Protein AF-A0A7S2AFW0-F1 (afdb_monomer)

Solvent-accessible surface area (backbone atoms only — not comparable to full-atom values): 7894 Å² total; per-residue (Å²): 86,65,20,68,33,85,83,44,53,74,87,50,91,95,57,77,66,81,50,55,45,48,31,52,35,59,71,30,56,43,45,59,66,47,56,79,58,44,90,78,72,62,56,64,54,70,93,45,56,33,42,70,68,54,45,48,46,34,43,42,31,38,57,72,64,53,75,42,72,48,67,71,93,60,81,50,48,85,57,64,65,63,46,52,54,48,52,57,51,39,64,53,29,32,78,86,33,54,72,54,58,57,60,77,79,76,74,79,76,83,64,76,80,72,70,97,74,80,88,78,89,90,85,85,91,134

InterPro domains:
  IPR002327 Cytochrome c, class IA/ IB [PR00604] (16-31)
  IPR002327 Cytochrome c, class IA/ IB [PR00604] (47-63)
  IPR002327 Cytochrome c, class IA/ IB [PR00604] (84-92)
  IPR009056 Cytochrome c-like domain [PS51007] (1-94)
  IPR036909 Cytochrome c-like domain superfamily [G3DSA:1.10.760.10] (1-100)
  IPR036909 Cytochrome c-like domain superfamily [SSF46626] (1-94)

Nearest PDB structures (foldseek):
  1raq-assembly1_A-2  TM=7.936E-01  e=2.402E-05  Saccharomyces cerevisiae
  2jqr-assembly1_A  TM=8.098E-01  e=9.872E-05  Saccharomyces cerevisiae
  1qn2-assembly3_C  TM=7.748E-01  e=1.809E-04  Methylorubrum extorquens
  2n3b-assembly1_A  TM=7.560E-01  e=1.292E-04  Equus caballus
  1cty-assembly1_A  TM=8.024E-01  e=5.310E-04  Saccharomyces cerevisiae

pLDDT: mean 77.54, std 17.99, range [38.06, 98.12]

Foldseek 3Di:
DFALEPVRDDPDPPDDHLDFHLQVQQQDAWPPRVVVVVPPDDATQHDDGRHLVLQQVCQQAVCVSRVIDHPPPHGHDNDNVVSVVVNVVSVCRYPVNVCRHCPPDDPDPPPPPPPPDDPDDDDDDD

Structure (mmCIF, N/CA/C/O backbone):
data_AF-A0A7S2AFW0-F1
#
_entry.id   AF-A0A7S2AFW0-F1
#
loop_
_atom_site.group_PDB
_atom_site.id
_atom_site.type_symbol
_atom_site.label_atom_id
_atom_site.label_alt_id
_atom_site.label_comp_id
_atom_site.label_asym_id
_atom_site.label_entity_id
_atom_site.label_seq_id
_atom_site.pdbx_PDB_ins_code
_atom_site.Cartn_x
_atom_site.Cartn_y
_atom_site.Cartn_z
_atom_site.occupancy
_atom_site.B_iso_or_equiv
_atom_site.auth_seq_id
_atom_site.auth_comp_id
_atom_site.auth_asym_id
_atom_site.auth_atom_id
_atom_site.pdbx_PDB_model_num
ATOM 1 N N . CYS A 1 1 ? 6.882 5.189 -0.294 1.00 80.62 1 CYS A N 1
ATOM 2 C CA . CYS A 1 1 ? 6.831 4.565 1.051 1.00 80.62 1 CYS A CA 1
ATOM 3 C C . CYS A 1 1 ? 6.887 3.044 1.022 1.00 80.62 1 CYS A C 1
ATOM 5 O O . CYS A 1 1 ? 7.599 2.503 1.860 1.00 80.62 1 CYS A O 1
ATOM 7 N N . HIS A 1 2 ? 6.250 2.355 0.063 1.00 86.88 2 HIS A N 1
ATOM 8 C CA . HIS A 1 2 ? 6.327 0.886 -0.065 1.00 86.88 2 HIS A CA 1
ATOM 9 C C . HIS A 1 2 ? 6.918 0.419 -1.403 1.00 86.88 2 HIS A C 1
ATOM 11 O O . HIS A 1 2 ? 6.909 1.187 -2.366 1.00 86.88 2 HIS A O 1
ATOM 17 N N . SER A 1 3 ? 7.482 -0.787 -1.420 1.00 87.75 3 SER A N 1
ATOM 18 C CA . SER A 1 3 ? 7.890 -1.495 -2.636 1.00 87.75 3 SER A CA 1
ATOM 19 C C . SER A 1 3 ? 6.821 -2.523 -3.002 1.00 87.75 3 SER A C 1
ATOM 21 O O . SER A 1 3 ? 6.093 -2.992 -2.128 1.00 87.75 3 SER A O 1
ATOM 23 N N . ILE A 1 4 ? 6.724 -2.875 -4.282 1.00 90.31 4 ILE A N 1
ATOM 24 C CA . ILE A 1 4 ? 5.855 -3.959 -4.774 1.00 90.31 4 ILE A CA 1
ATOM 25 C C . ILE A 1 4 ? 6.633 -5.253 -5.030 1.00 90.31 4 ILE A C 1
ATOM 27 O O . ILE A 1 4 ? 6.050 -6.234 -5.474 1.00 90.31 4 ILE A O 1
ATOM 31 N N . HIS A 1 5 ? 7.947 -5.249 -4.792 1.00 88.69 5 HIS A N 1
ATOM 32 C CA . HIS A 1 5 ? 8.817 -6.384 -5.077 1.00 88.69 5 HIS A CA 1
ATOM 33 C C . HIS A 1 5 ? 9.037 -7.253 -3.830 1.00 88.69 5 HIS A C 1
ATOM 35 O O . HIS A 1 5 ? 9.034 -6.721 -2.710 1.00 88.69 5 HIS A O 1
ATOM 41 N N . PRO A 1 6 ? 9.278 -8.567 -3.996 1.00 87.69 6 PRO A N 1
ATOM 42 C CA . PRO A 1 6 ? 9.495 -9.479 -2.871 1.00 87.69 6 PRO A CA 1
ATOM 43 C C . PRO A 1 6 ? 10.669 -9.084 -1.964 1.00 87.69 6 PRO A C 1
ATOM 45 O O . PRO A 1 6 ? 10.604 -9.257 -0.753 1.00 87.69 6 PRO A O 1
ATOM 48 N N . ASP A 1 7 ? 11.724 -8.506 -2.539 1.00 83.88 7 ASP A N 1
ATOM 49 C CA . ASP A 1 7 ? 12.949 -8.095 -1.840 1.00 83.88 7 ASP A CA 1
ATOM 50 C C . ASP A 1 7 ? 12.866 -6.702 -1.191 1.00 83.88 7 ASP A C 1
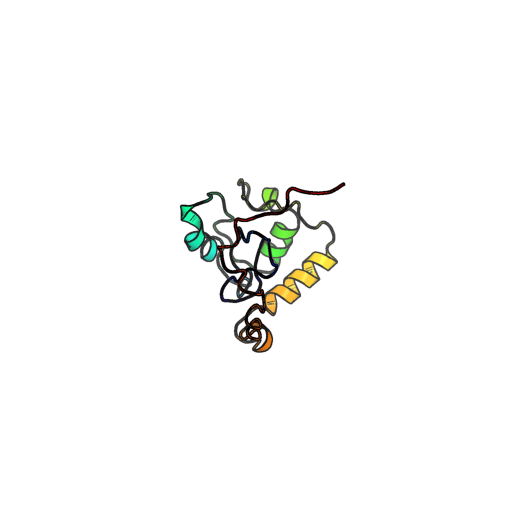ATOM 52 O O . ASP A 1 7 ? 13.859 -6.185 -0.683 1.00 83.88 7 ASP A O 1
ATOM 56 N N . ASN A 1 8 ? 11.689 -6.069 -1.228 1.00 83.62 8 ASN A N 1
ATOM 57 C CA . ASN A 1 8 ? 11.452 -4.714 -0.733 1.00 83.62 8 ASN A CA 1
ATOM 58 C C . ASN A 1 8 ? 12.434 -3.657 -1.287 1.00 83.62 8 ASN A C 1
ATOM 60 O O . ASN A 1 8 ? 12.727 -2.665 -0.612 1.00 83.62 8 ASN A O 1
ATOM 64 N N . ARG A 1 9 ? 12.952 -3.843 -2.512 1.00 83.56 9 ARG A N 1
ATOM 65 C CA . ARG A 1 9 ? 13.909 -2.905 -3.118 1.00 83.56 9 ARG A CA 1
ATOM 66 C C . ARG A 1 9 ? 13.335 -1.492 -3.220 1.00 83.56 9 ARG A C 1
ATOM 68 O O . ARG A 1 9 ? 12.164 -1.315 -3.568 1.00 83.56 9 ARG A O 1
ATOM 75 N N . ILE A 1 10 ? 14.193 -0.493 -3.015 1.00 82.12 10 ILE A N 1
ATOM 76 C CA . ILE A 1 10 ? 13.884 0.915 -3.296 1.00 82.12 10 ILE A CA 1
ATOM 77 C C . ILE A 1 10 ? 13.613 1.038 -4.793 1.00 82.12 10 ILE A C 1
ATOM 79 O O . ILE A 1 10 ? 14.473 0.663 -5.589 1.00 82.12 10 ILE A O 1
ATOM 83 N N . THR A 1 11 ? 12.446 1.541 -5.189 1.00 77.19 11 THR A N 1
ATOM 84 C CA . THR A 1 11 ? 12.031 1.628 -6.603 1.00 77.19 11 THR A CA 1
ATOM 85 C C . THR A 1 11 ? 12.454 2.927 -7.287 1.00 77.19 11 THR A C 1
ATOM 87 O O . THR A 1 11 ? 12.620 2.935 -8.504 1.00 77.19 11 THR A O 1
ATOM 90 N N . GLN A 1 12 ? 12.712 3.992 -6.524 1.00 74.69 12 GLN A N 1
ATOM 91 C CA . GLN A 1 12 ? 13.065 5.315 -7.040 1.00 74.69 12 GLN A CA 1
ATOM 92 C C . GLN A 1 12 ? 14.390 5.812 -6.448 1.00 74.69 12 GLN A C 1
ATOM 94 O O . GLN A 1 12 ? 14.566 5.841 -5.230 1.00 74.69 12 GLN A O 1
ATOM 99 N N . THR A 1 13 ? 15.322 6.227 -7.308 1.00 73.81 13 THR A N 1
ATOM 100 C CA . THR A 1 13 ? 16.615 6.792 -6.891 1.00 73.81 13 THR A CA 1
ATOM 101 C C . THR A 1 13 ? 16.407 8.032 -6.019 1.00 73.81 13 THR A C 1
ATOM 103 O O . THR A 1 13 ? 15.627 8.913 -6.373 1.00 73.81 13 THR A O 1
ATOM 106 N N . GLY A 1 14 ? 17.097 8.098 -4.876 1.00 69.44 14 GLY A N 1
ATOM 107 C CA . GLY A 1 14 ? 16.987 9.207 -3.920 1.00 69.44 14 GLY A CA 1
ATOM 108 C C . GLY A 1 14 ? 15.766 9.151 -2.991 1.00 69.44 14 GLY A C 1
ATOM 109 O O . GLY A 1 14 ? 15.617 10.031 -2.148 1.00 69.44 14 GLY A O 1
ATOM 110 N N . ALA A 1 15 ? 14.905 8.132 -3.104 1.00 70.81 15 ALA A N 1
ATOM 111 C CA . ALA A 1 15 ? 13.775 7.945 -2.198 1.00 70.81 15 ALA A CA 1
ATOM 112 C C . ALA A 1 15 ? 14.148 7.069 -0.992 1.00 70.81 15 ALA A C 1
ATOM 114 O O . ALA A 1 15 ? 14.782 6.023 -1.135 1.00 70.81 15 ALA A O 1
ATOM 115 N N . PHE A 1 16 ? 13.676 7.454 0.195 1.00 68.75 16 PHE A N 1
ATOM 116 C CA . PHE A 1 16 ? 13.733 6.609 1.386 1.00 68.75 16 PHE A CA 1
ATOM 117 C C . PHE A 1 16 ? 12.496 5.704 1.461 1.00 68.75 16 PHE A C 1
ATOM 119 O O . PHE A 1 16 ? 11.346 6.156 1.429 1.00 68.75 16 PHE A O 1
ATOM 126 N N . GLN A 1 17 ? 12.737 4.399 1.559 1.00 72.19 17 GLN A N 1
ATOM 127 C CA . GLN A 1 17 ? 11.710 3.368 1.677 1.00 72.19 17 GLN A CA 1
ATOM 128 C C . GLN A 1 17 ? 11.487 3.056 3.162 1.00 72.19 17 GLN A C 1
ATOM 130 O O . GLN A 1 17 ? 12.250 2.305 3.756 1.00 72.19 17 GLN A O 1
ATOM 135 N N . LEU A 1 18 ? 10.468 3.670 3.770 1.00 74.19 18 LEU A N 1
ATOM 136 C CA . LEU A 1 18 ? 10.198 3.530 5.211 1.00 74.19 18 LEU A CA 1
ATOM 137 C C . LEU A 1 18 ? 9.262 2.366 5.567 1.00 74.19 18 LEU A C 1
ATOM 139 O O . LEU A 1 18 ? 9.262 1.924 6.708 1.00 74.19 18 LEU A O 1
ATOM 143 N N . GLY A 1 19 ? 8.432 1.906 4.627 1.00 78.69 19 GLY A N 1
ATOM 144 C CA . GLY A 1 19 ? 7.410 0.891 4.877 1.00 78.69 19 GLY A CA 1
ATOM 145 C C . GLY A 1 19 ? 7.796 -0.508 4.386 1.00 78.69 19 GLY A C 1
ATOM 146 O O . GLY A 1 19 ? 8.745 -0.659 3.605 1.00 78.69 19 GLY A O 1
ATOM 147 N N . PRO A 1 20 ? 7.060 -1.548 4.812 1.00 85.69 20 PRO A N 1
ATOM 148 C CA . PRO A 1 20 ? 7.273 -2.918 4.354 1.00 85.69 20 PRO A CA 1
ATOM 149 C C . PRO A 1 20 ? 6.815 -3.088 2.903 1.00 85.69 20 PRO A C 1
ATOM 151 O O . PRO A 1 20 ? 6.061 -2.262 2.376 1.00 85.69 20 PRO A O 1
ATOM 154 N N . THR A 1 21 ? 7.227 -4.185 2.269 1.00 89.44 21 THR A N 1
ATOM 155 C CA . THR A 1 21 ? 6.767 -4.527 0.918 1.00 89.44 21 THR A CA 1
ATOM 156 C C . THR A 1 21 ? 5.264 -4.826 0.891 1.00 89.44 21 THR A C 1
ATOM 158 O O . THR A 1 21 ? 4.715 -5.454 1.805 1.00 89.44 21 THR A O 1
ATOM 161 N N . LEU A 1 22 ? 4.595 -4.383 -0.175 1.00 92.62 22 LEU A N 1
ATOM 162 C CA . LEU A 1 22 ? 3.212 -4.744 -0.502 1.00 92.62 22 LEU A CA 1
ATOM 163 C C . LEU A 1 22 ? 3.131 -6.052 -1.295 1.00 92.62 22 LEU A C 1
ATOM 165 O O . LEU A 1 22 ? 2.031 -6.548 -1.524 1.00 92.62 22 LEU A O 1
ATOM 169 N N . PHE A 1 23 ? 4.269 -6.623 -1.695 1.00 92.62 23 PHE A N 1
ATOM 170 C CA . PHE A 1 23 ? 4.284 -7.948 -2.292 1.00 92.62 23 PHE A CA 1
ATOM 171 C C . PHE A 1 23 ? 3.717 -8.973 -1.306 1.00 92.62 23 PHE A C 1
ATOM 173 O O . PHE A 1 23 ? 4.066 -8.975 -0.119 1.00 92.62 23 PHE A O 1
ATOM 180 N N . ASN A 1 24 ? 2.829 -9.826 -1.806 1.00 93.25 24 ASN A N 1
ATOM 181 C CA . ASN A 1 24 ? 2.094 -10.832 -1.053 1.00 93.25 24 ASN A CA 1
ATOM 182 C C . ASN A 1 24 ? 1.360 -10.250 0.170 1.00 93.25 24 ASN A C 1
ATOM 184 O O . ASN A 1 24 ? 1.380 -10.836 1.250 1.00 93.25 24 ASN A O 1
ATOM 188 N N . ILE A 1 25 ? 0.777 -9.048 0.042 1.00 93.19 25 ILE A N 1
ATOM 189 C CA . ILE A 1 25 ? 0.006 -8.429 1.130 1.00 93.19 25 ILE A CA 1
ATOM 190 C C . ILE A 1 25 ? -1.390 -9.029 1.263 1.00 93.19 25 ILE A C 1
ATOM 192 O O . ILE A 1 25 ? -1.897 -9.120 2.374 1.00 93.19 25 ILE A O 1
ATOM 196 N N . TYR A 1 26 ? -2.019 -9.432 0.162 1.00 94.06 26 TYR A N 1
ATOM 197 C CA . TYR A 1 26 ? -3.382 -9.940 0.196 1.00 94.06 26 TYR A CA 1
ATOM 198 C C . TYR A 1 26 ? -3.444 -11.278 0.951 1.00 94.06 26 TYR A C 1
ATOM 200 O O . TYR A 1 26 ? -2.732 -12.218 0.612 1.00 94.06 26 TYR A O 1
ATOM 208 N N . GLY A 1 27 ? -4.263 -11.352 2.001 1.00 91.94 27 GLY A N 1
ATOM 209 C CA . GLY A 1 27 ? -4.328 -12.499 2.917 1.00 91.94 27 GLY A CA 1
ATOM 210 C C . GLY A 1 27 ? -3.204 -12.566 3.960 1.00 91.94 27 GLY A C 1
ATOM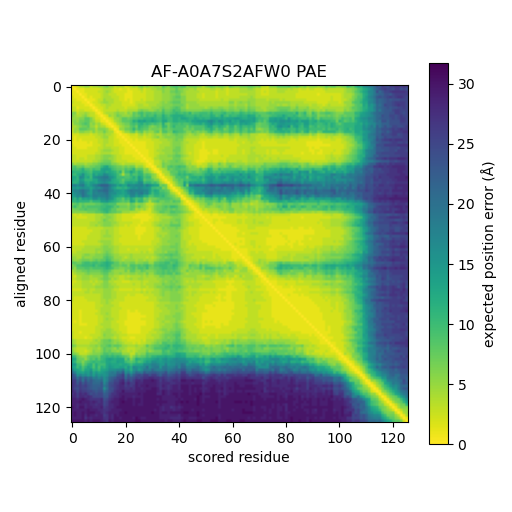 211 O O . GLY A 1 27 ? -3.220 -13.453 4.810 1.00 91.94 27 GLY A O 1
ATOM 212 N N . ARG A 1 28 ? -2.256 -11.620 3.955 1.00 91.44 28 ARG A N 1
ATOM 213 C CA . ARG A 1 28 ? -1.195 -11.529 4.967 1.00 91.44 28 ARG A CA 1
ATOM 214 C C . ARG A 1 28 ? -1.744 -10.963 6.272 1.00 91.44 28 ARG A C 1
ATOM 216 O O . ARG A 1 28 ? -2.534 -10.013 6.258 1.00 91.44 28 ARG A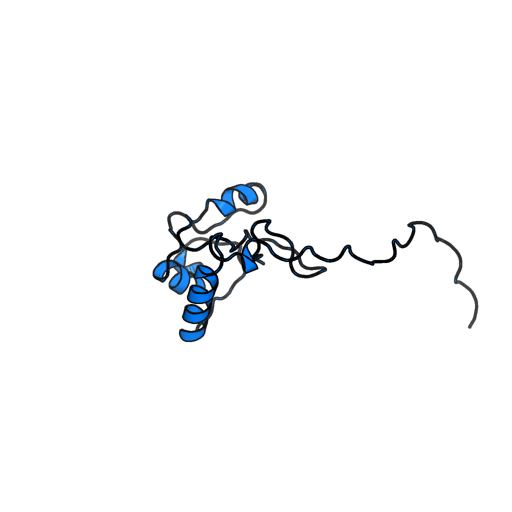 O 1
ATOM 223 N N . ALA A 1 29 ? -1.286 -11.491 7.404 1.00 88.44 29 ALA A N 1
ATOM 224 C CA . ALA A 1 29 ? -1.579 -10.888 8.694 1.00 88.44 29 ALA A CA 1
ATOM 225 C C . ALA A 1 29 ? -0.843 -9.542 8.842 1.00 88.44 29 ALA A C 1
ATOM 227 O O . ALA A 1 29 ? 0.326 -9.375 8.480 1.00 88.44 29 ALA A O 1
ATOM 228 N N . SER A 1 30 ? -1.553 -8.547 9.362 1.00 83.00 30 SER A N 1
ATOM 229 C CA . SER A 1 30 ? -0.983 -7.255 9.742 1.00 83.00 30 SER A CA 1
ATOM 230 C C . SER A 1 30 ? 0.079 -7.430 10.831 1.00 83.00 30 SER A C 1
ATOM 232 O O . SER A 1 30 ? 0.055 -8.387 11.606 1.00 83.00 30 SER A O 1
ATOM 234 N N . GLY A 1 31 ? 1.062 -6.535 10.879 1.00 70.69 31 GLY A N 1
ATOM 235 C CA . GLY A 1 31 ? 2.151 -6.646 11.836 1.00 70.69 31 GLY A CA 1
ATOM 236 C C . GLY A 1 31 ? 3.260 -7.642 11.481 1.00 70.69 31 GLY A C 1
ATOM 237 O O . GLY A 1 31 ? 4.368 -7.412 11.939 1.00 70.69 31 GLY A O 1
ATOM 238 N N . GLU A 1 32 ? 3.052 -8.692 10.677 1.00 68.69 32 GLU A N 1
ATOM 239 C CA . GLU A 1 32 ? 4.098 -9.707 10.410 1.00 68.69 32 GLU A CA 1
ATOM 240 C C . GLU A 1 32 ? 5.316 -9.150 9.661 1.00 68.69 32 GLU A C 1
ATOM 242 O O . GLU A 1 32 ? 6.442 -9.225 10.149 1.00 68.69 32 GLU A O 1
ATOM 247 N N . ALA A 1 33 ? 5.102 -8.519 8.504 1.00 62.78 33 ALA A N 1
ATOM 248 C CA . ALA A 1 33 ? 6.184 -7.874 7.752 1.00 62.78 33 ALA A CA 1
ATOM 249 C C . ALA A 1 33 ? 6.718 -6.618 8.469 1.00 62.78 33 ALA A C 1
ATOM 251 O O . ALA A 1 33 ? 7.888 -6.258 8.352 1.00 62.78 33 ALA A O 1
ATOM 252 N N . GLU A 1 34 ? 5.862 -5.964 9.256 1.00 60.56 34 GLU A N 1
ATOM 253 C CA . GLU A 1 34 ? 6.217 -4.792 10.057 1.00 60.56 34 GLU A CA 1
ATOM 254 C C . GLU A 1 34 ? 7.078 -5.184 11.268 1.00 60.56 34 GLU A C 1
ATOM 256 O O . GLU A 1 34 ? 7.871 -4.367 11.721 1.00 60.56 34 GLU A O 1
ATOM 261 N N . ILE A 1 35 ? 7.003 -6.436 11.756 1.00 53.50 35 ILE A N 1
ATOM 262 C CA . ILE A 1 35 ? 7.856 -6.971 12.831 1.00 53.50 35 ILE A CA 1
ATOM 263 C C . ILE A 1 35 ? 9.336 -6.957 12.450 1.00 53.50 35 ILE A C 1
ATOM 265 O O . ILE A 1 35 ? 10.172 -6.673 13.301 1.00 53.50 35 ILE A O 1
ATOM 269 N N . GLN A 1 36 ? 9.686 -7.192 11.189 1.00 54.66 36 GLN A N 1
ATOM 270 C CA . GLN A 1 36 ? 11.087 -7.106 10.764 1.00 54.66 36 GLN A CA 1
ATOM 271 C C . GLN A 1 36 ? 11.585 -5.650 10.709 1.00 54.66 36 GLN A C 1
ATOM 273 O O . GLN A 1 36 ? 12.752 -5.388 10.981 1.00 54.66 36 GLN A O 1
ATOM 278 N N . GLN A 1 37 ? 10.693 -4.686 10.450 1.00 53.66 37 GLN A N 1
ATOM 279 C CA . GLN A 1 37 ? 10.991 -3.246 10.510 1.00 53.66 37 GLN A CA 1
ATOM 280 C C . GLN A 1 37 ? 10.819 -2.637 11.921 1.00 53.66 37 GLN A C 1
ATOM 282 O O . GLN A 1 37 ? 11.205 -1.488 12.150 1.00 53.66 37 GLN A O 1
ATOM 287 N N . LYS A 1 38 ? 10.264 -3.396 12.886 1.00 48.50 38 LYS A N 1
ATOM 288 C CA . LYS A 1 38 ? 9.818 -2.919 14.214 1.00 48.50 38 LYS A CA 1
ATOM 289 C C . LYS A 1 38 ? 10.889 -2.261 15.060 1.00 48.50 38 LYS A C 1
ATOM 291 O O . LYS A 1 38 ? 10.534 -1.450 15.907 1.00 48.50 38 LYS A O 1
ATOM 296 N N . GLN A 1 39 ? 12.153 -2.642 14.915 1.00 51.59 39 GLN A N 1
ATOM 297 C CA . GLN A 1 39 ? 13.187 -2.191 15.849 1.00 51.59 39 GLN A CA 1
ATOM 298 C C . GLN A 1 39 ? 13.416 -0.672 15.796 1.00 51.59 39 GLN A C 1
ATOM 300 O O . GLN A 1 39 ? 13.953 -0.122 16.748 1.00 51.59 39 GLN A O 1
ATOM 305 N N . VAL A 1 40 ? 12.992 0.012 14.726 1.00 49.97 40 VAL A N 1
ATOM 306 C CA . VAL A 1 40 ? 13.431 1.392 14.475 1.00 49.97 40 VAL A CA 1
ATOM 307 C C . VAL A 1 40 ? 12.332 2.442 14.693 1.00 49.97 40 VAL A C 1
ATOM 309 O O . VAL A 1 40 ? 12.664 3.567 15.041 1.00 49.97 40 VAL A O 1
ATOM 312 N N . MET A 1 41 ? 11.039 2.123 14.513 1.00 53.19 41 MET A N 1
ATOM 313 C CA . MET A 1 41 ? 10.075 3.193 14.195 1.00 53.19 41 MET A CA 1
ATOM 314 C C . MET A 1 41 ? 8.726 3.208 14.987 1.00 53.19 41 MET A C 1
ATOM 316 O O . MET A 1 41 ? 8.178 4.286 15.185 1.00 53.19 41 MET A O 1
ATOM 320 N N . GLY A 1 42 ? 8.202 2.081 15.512 1.00 56.06 42 GLY A N 1
ATOM 321 C CA . GLY A 1 42 ? 6.982 2.019 16.373 1.00 56.06 42 GLY A CA 1
ATOM 322 C C . GLY A 1 42 ? 5.620 2.358 15.707 1.00 56.06 42 GLY A C 1
ATOM 323 O O . GLY A 1 42 ? 5.557 3.164 14.807 1.00 56.06 42 GLY A O 1
ATOM 324 N N . GLY A 1 43 ? 4.481 1.773 16.107 1.00 65.81 43 GLY A N 1
ATOM 325 C CA . GLY A 1 43 ? 3.149 2.107 15.540 1.00 65.81 43 GLY A CA 1
ATOM 326 C C . GLY A 1 43 ? 2.809 1.420 14.202 1.00 65.81 43 GLY A C 1
ATOM 327 O O . GLY A 1 43 ? 3.394 1.713 13.159 1.00 65.81 43 GLY A O 1
ATOM 328 N N . ARG A 1 44 ? 1.836 0.500 14.237 1.00 71.00 44 ARG A N 1
ATOM 329 C CA . ARG A 1 44 ? 1.441 -0.390 13.130 1.00 71.00 44 ARG A CA 1
ATOM 330 C C . ARG A 1 44 ? -0.057 -0.701 13.162 1.00 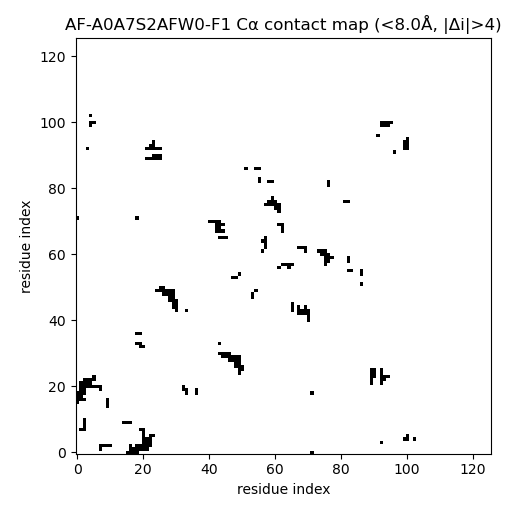71.00 44 ARG A C 1
ATOM 332 O O . ARG A 1 44 ? -0.717 -0.467 14.169 1.00 71.00 44 ARG A O 1
ATOM 339 N N . ALA A 1 45 ? -0.577 -1.251 12.069 1.00 71.31 45 ALA A N 1
ATOM 340 C CA . ALA A 1 45 ? -1.868 -1.925 12.092 1.00 71.31 45 ALA A CA 1
ATOM 341 C C . ALA A 1 45 ? -1.674 -3.328 12.699 1.00 71.31 45 ALA A C 1
ATOM 343 O O . ALA A 1 45 ? -0.803 -4.075 12.258 1.00 71.31 45 ALA A O 1
ATOM 344 N N . GLU A 1 46 ? -2.442 -3.689 13.727 1.00 74.44 46 GLU A N 1
ATOM 345 C CA . GLU A 1 46 ? -2.328 -4.987 14.408 1.00 74.44 46 GLU A CA 1
ATOM 346 C C . GLU A 1 46 ? -3.667 -5.725 14.420 1.00 74.44 46 GLU A C 1
ATOM 348 O O . GLU A 1 46 ? -4.722 -5.096 14.458 1.00 74.44 46 GLU A O 1
ATOM 353 N N . GLY A 1 47 ? -3.629 -7.061 14.430 1.00 77.25 47 GLY A N 1
ATOM 354 C CA . GLY A 1 47 ? -4.819 -7.896 14.640 1.00 77.25 47 GLY A CA 1
ATOM 355 C C . GLY A 1 47 ? -5.759 -8.019 13.436 1.00 77.25 47 GLY A C 1
ATOM 356 O O . GLY A 1 47 ? -6.866 -8.528 13.571 1.00 77.25 47 GLY A O 1
ATOM 357 N N . LEU A 1 48 ? -5.331 -7.566 12.259 1.00 84.12 48 LEU A N 1
ATOM 358 C CA . LEU A 1 48 ? -6.081 -7.624 11.003 1.00 84.12 48 LEU A CA 1
ATOM 359 C C . LEU A 1 48 ? -5.448 -8.625 10.031 1.00 84.12 48 LEU A C 1
ATOM 361 O O . LEU A 1 48 ? -4.233 -8.826 10.053 1.00 84.12 48 LEU A O 1
ATOM 365 N N . VAL A 1 49 ? -6.252 -9.168 9.117 1.00 90.94 49 VAL A N 1
ATOM 366 C CA . VAL A 1 49 ? -5.776 -9.856 7.907 1.00 90.94 49 VAL A CA 1
ATOM 367 C C . VAL A 1 49 ? -6.155 -9.010 6.697 1.00 90.94 49 VAL A C 1
ATOM 369 O O . VAL A 1 49 ? -7.282 -8.519 6.605 1.00 90.94 49 VAL A O 1
ATOM 372 N N . TRP A 1 50 ? -5.216 -8.804 5.778 1.00 92.75 50 TRP A N 1
ATOM 373 C CA . TRP A 1 50 ? -5.386 -7.899 4.642 1.00 92.75 50 TRP A CA 1
ATOM 374 C C .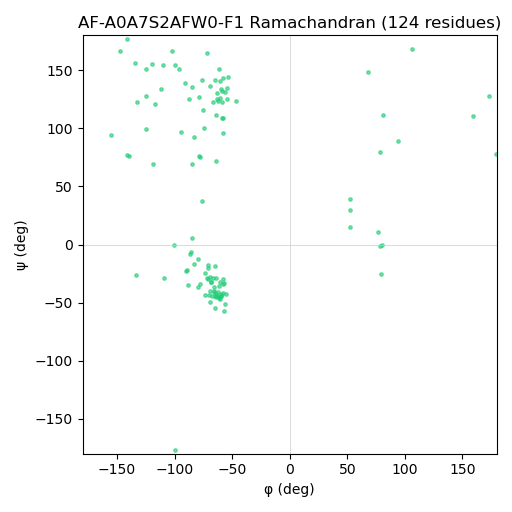 TRP A 1 50 ? -6.212 -8.522 3.509 1.00 92.75 50 TRP A C 1
ATOM 376 O O . TRP A 1 50 ? -5.683 -8.916 2.473 1.00 92.75 50 TRP A O 1
ATOM 386 N N . PHE A 1 51 ? -7.527 -8.588 3.704 1.00 94.88 51 PHE A N 1
ATOM 387 C CA . PHE A 1 51 ? -8.512 -8.897 2.660 1.00 94.88 51 PHE A CA 1
ATOM 388 C C . PHE A 1 51 ? -9.173 -7.621 2.119 1.00 94.88 51 PHE A C 1
ATOM 390 O O . PHE A 1 51 ? -8.818 -6.515 2.536 1.00 94.88 51 PHE A O 1
ATOM 397 N N . GLU A 1 52 ? -10.139 -7.740 1.204 1.00 95.19 52 GLU A N 1
ATOM 398 C CA . GLU A 1 52 ? -10.751 -6.589 0.528 1.00 95.19 52 GLU A CA 1
ATOM 399 C C . GLU A 1 52 ? -11.338 -5.582 1.515 1.00 95.19 52 GLU A C 1
ATOM 401 O O . GLU A 1 52 ? -11.001 -4.407 1.445 1.00 95.19 52 GLU A O 1
ATOM 406 N N . GLY A 1 53 ? -12.170 -6.021 2.464 1.00 95.00 53 GLY A N 1
ATOM 407 C CA . GLY A 1 53 ? -12.799 -5.125 3.441 1.00 95.00 53 GLY A CA 1
ATOM 408 C C . GLY A 1 53 ? -11.776 -4.319 4.258 1.00 95.00 53 GLY A C 1
ATOM 409 O O . GLY A 1 53 ? -11.806 -3.086 4.221 1.00 95.00 53 GLY A O 1
ATOM 410 N N . PRO A 1 54 ? -10.835 -4.982 4.958 1.00 94.44 54 PRO A N 1
ATOM 411 C CA . PRO A 1 54 ? -9.769 -4.307 5.694 1.00 94.44 54 PRO A CA 1
ATOM 412 C C . PRO A 1 54 ? -8.895 -3.394 4.826 1.00 94.44 54 PRO A C 1
ATOM 414 O O . PRO A 1 54 ? -8.610 -2.274 5.247 1.00 94.44 54 PRO A O 1
ATOM 417 N N . LEU A 1 55 ? -8.517 -3.812 3.611 1.00 95.25 55 LEU A N 1
ATOM 418 C CA . LEU A 1 55 ? -7.739 -2.978 2.685 1.00 95.25 55 LEU A CA 1
ATOM 419 C C . LEU A 1 55 ? -8.522 -1.739 2.240 1.00 95.25 55 LEU A C 1
ATOM 421 O O . LEU A 1 55 ? -7.985 -0.634 2.272 1.00 95.25 55 LEU A O 1
ATOM 425 N N . MET A 1 56 ? -9.795 -1.893 1.876 1.00 96.69 56 MET A N 1
ATOM 426 C CA . MET A 1 56 ? -10.666 -0.787 1.472 1.00 96.69 56 MET A CA 1
ATOM 427 C C . MET A 1 56 ? -10.845 0.227 2.607 1.00 96.69 56 MET A C 1
ATOM 429 O O . MET A 1 56 ? -10.719 1.433 2.382 1.00 96.69 56 MET A O 1
ATOM 433 N N . ASN A 1 57 ? -11.090 -0.248 3.831 1.00 94.62 57 ASN A N 1
ATOM 434 C CA . ASN A 1 57 ? -11.268 0.607 5.006 1.00 94.62 57 ASN A CA 1
ATOM 435 C C . ASN A 1 57 ? -9.972 1.319 5.394 1.00 94.62 57 ASN A C 1
ATOM 437 O O . ASN 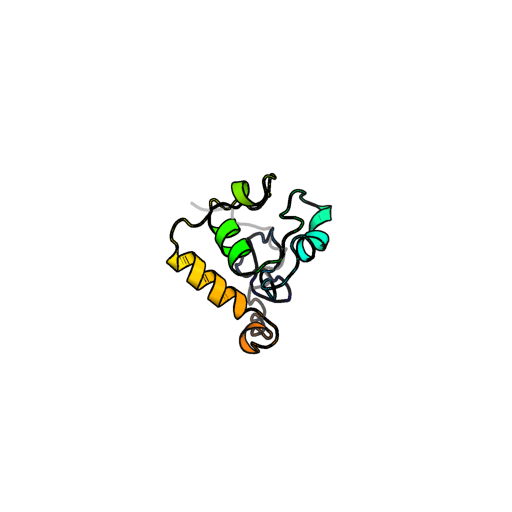A 1 57 ? -9.977 2.527 5.637 1.00 94.62 57 ASN A O 1
ATOM 441 N N . TYR A 1 58 ? -8.856 0.590 5.396 1.00 93.00 58 TYR A N 1
ATOM 442 C CA . TYR A 1 58 ? -7.551 1.159 5.693 1.00 93.00 58 TYR A CA 1
ATOM 443 C C . TYR A 1 58 ? -7.141 2.194 4.645 1.00 93.00 58 TYR A C 1
ATOM 445 O O . TYR A 1 58 ? -6.701 3.278 5.005 1.00 93.00 58 TYR A O 1
ATOM 453 N N . MET A 1 59 ? -7.364 1.929 3.354 1.00 95.31 59 MET A N 1
ATOM 454 C CA . MET A 1 59 ? -7.090 2.908 2.301 1.00 95.31 59 MET A CA 1
ATOM 455 C C . MET A 1 59 ? -8.001 4.129 2.360 1.00 95.31 59 MET A C 1
ATOM 457 O O . MET A 1 59 ? -7.577 5.202 1.946 1.00 95.31 59 MET A O 1
ATOM 461 N N . LYS A 1 60 ? -9.233 3.998 2.861 1.00 96.12 60 LYS A N 1
ATOM 462 C CA . LYS A 1 60 ? -10.138 5.137 3.041 1.00 96.12 60 LYS A CA 1
ATOM 463 C C . LYS A 1 60 ? -9.655 6.061 4.155 1.00 96.12 60 LYS A C 1
ATOM 465 O O . LYS A 1 60 ? -9.587 7.267 3.954 1.00 96.12 60 LYS A O 1
ATOM 470 N N . ASN A 1 61 ? -9.335 5.506 5.323 1.00 93.19 61 ASN A N 1
ATOM 471 C CA . ASN A 1 61 ? -8.842 6.282 6.457 1.00 93.19 61 ASN A CA 1
ATOM 472 C C . ASN A 1 61 ? -7.999 5.393 7.393 1.00 93.19 61 ASN A C 1
ATOM 474 O O . ASN A 1 61 ? -8.553 4.750 8.293 1.00 93.19 61 ASN A O 1
ATOM 478 N N . PRO A 1 62 ? -6.663 5.376 7.226 1.00 89.62 62 PRO A N 1
ATOM 479 C CA . PRO A 1 62 ? -5.787 4.502 8.003 1.00 89.62 62 PRO A CA 1
ATOM 480 C C . PRO A 1 62 ? -5.881 4.760 9.507 1.00 89.62 62 PRO A C 1
ATOM 482 O O . PRO A 1 62 ? -5.963 3.819 10.291 1.00 89.62 62 PRO A O 1
ATOM 485 N N . ARG A 1 63 ? -5.925 6.040 9.906 1.00 86.19 63 ARG A N 1
ATOM 486 C CA . ARG A 1 63 ? -5.970 6.463 11.316 1.00 86.19 63 ARG A CA 1
ATOM 487 C C . ARG A 1 63 ? -7.263 6.030 11.998 1.00 86.19 63 ARG A C 1
ATOM 489 O O . ARG A 1 63 ? -7.239 5.603 13.147 1.00 86.19 63 ARG A O 1
ATOM 496 N N . GLN A 1 64 ? -8.386 6.136 11.288 1.00 87.88 64 GLN A N 1
ATOM 497 C CA . GLN A 1 64 ? -9.681 5.694 11.800 1.00 87.88 64 GLN A CA 1
ATOM 498 C C . GLN A 1 64 ? -9.751 4.170 11.917 1.00 87.88 64 GLN A C 1
ATOM 500 O O . GLN A 1 64 ? -10.299 3.669 12.893 1.00 87.88 64 GLN A O 1
ATOM 505 N N . MET A 1 65 ? -9.192 3.442 10.945 1.00 85.75 65 MET A N 1
ATOM 506 C CA . MET A 1 65 ? -9.255 1.981 10.916 1.00 85.75 65 MET A CA 1
ATOM 507 C C . MET A 1 65 ? -8.410 1.332 12.016 1.00 85.75 65 MET A C 1
ATOM 509 O O . MET A 1 65 ? -8.860 0.381 12.647 1.00 85.75 65 MET A O 1
ATOM 513 N N . THR A 1 66 ? -7.190 1.814 12.257 1.00 81.12 66 THR A N 1
ATOM 514 C CA . THR A 1 66 ? -6.304 1.197 13.259 1.00 81.12 66 THR A CA 1
ATOM 515 C C . THR A 1 66 ? -6.571 1.667 14.677 1.00 81.12 66 THR A C 1
ATOM 517 O O . THR A 1 66 ? -6.078 1.038 15.608 1.00 81.12 66 THR A O 1
ATOM 520 N N . GLN A 1 67 ? -7.287 2.787 14.849 1.00 79.75 67 GLN A N 1
ATOM 521 C CA . GLN A 1 67 ? -7.495 3.466 16.137 1.00 79.75 67 GLN A CA 1
ATOM 522 C C . GLN A 1 67 ? -6.186 3.766 16.899 1.00 79.75 67 GLN A C 1
ATOM 524 O O . GLN A 1 67 ? -6.195 4.078 18.087 1.00 79.75 67 GLN A O 1
ATOM 529 N N . GLN A 1 68 ? -5.050 3.682 16.207 1.00 73.25 68 GLN A N 1
ATOM 530 C CA . GLN A 1 68 ? -3.699 3.809 16.734 1.00 73.25 68 GLN A CA 1
ATOM 531 C C . GLN A 1 68 ? -2.897 4.728 15.822 1.00 73.25 68 GLN A C 1
ATOM 533 O O . GLN A 1 68 ? -3.189 4.876 14.631 1.00 73.25 68 GLN A O 1
ATOM 538 N N . ASN A 1 69 ? -1.844 5.334 16.368 1.00 70.19 69 ASN A N 1
ATOM 539 C CA . ASN A 1 69 ? -0.959 6.159 15.565 1.00 70.19 69 ASN A CA 1
ATOM 540 C C . ASN A 1 69 ? -0.079 5.256 14.688 1.00 70.19 69 ASN A C 1
ATOM 542 O O . ASN A 1 69 ? 0.898 4.672 15.154 1.00 70.19 69 ASN A O 1
ATOM 546 N N . VAL A 1 70 ? -0.452 5.122 13.416 1.00 77.75 70 VAL A N 1
ATOM 547 C CA . VAL A 1 70 ? 0.381 4.471 12.402 1.00 77.75 70 VAL A CA 1
ATOM 548 C C . VAL A 1 70 ? 1.346 5.508 11.854 1.00 77.75 70 VAL A C 1
ATOM 550 O O . VAL A 1 70 ? 0.951 6.630 11.536 1.00 77.75 70 VAL A O 1
ATOM 553 N N . GLN A 1 71 ? 2.607 5.132 11.699 1.00 78.38 71 GLN A N 1
ATOM 554 C CA . GLN A 1 71 ? 3.615 6.036 11.145 1.00 78.38 71 GLN A CA 1
ATOM 555 C C . GLN A 1 71 ? 3.470 6.329 9.661 1.00 78.38 71 GLN A C 1
ATOM 557 O O . GLN A 1 71 ? 4.066 7.277 9.150 1.00 78.38 71 GLN A O 1
ATOM 562 N N . MET A 1 72 ? 2.721 5.494 8.948 1.00 81.19 72 MET A N 1
ATOM 563 C CA . MET A 1 72 ? 2.465 5.702 7.538 1.00 81.19 72 MET A CA 1
ATOM 564 C C . MET A 1 72 ? 1.780 7.061 7.349 1.00 81.19 72 MET A C 1
ATOM 566 O O . MET A 1 72 ? 0.611 7.239 7.693 1.00 81.19 72 MET A O 1
ATOM 570 N N . ASN A 1 73 ? 2.515 8.025 6.789 1.00 84.38 73 ASN A N 1
ATOM 571 C CA . ASN A 1 73 ? 1.989 9.349 6.485 1.00 84.38 73 ASN A CA 1
ATOM 572 C C . ASN A 1 73 ? 1.139 9.306 5.208 1.00 84.38 73 ASN A C 1
ATOM 574 O O . ASN A 1 73 ? 1.571 9.708 4.130 1.00 84.38 73 ASN A O 1
ATOM 578 N N . PHE A 1 74 ? -0.063 8.757 5.332 1.00 88.75 74 PHE A N 1
ATOM 579 C CA . PHE A 1 74 ? -1.010 8.598 4.240 1.00 88.75 74 PHE A CA 1
ATOM 580 C C . PHE A 1 74 ? -2.388 9.080 4.692 1.00 88.75 74 PHE A C 1
ATOM 582 O O . PHE A 1 74 ? -2.929 8.600 5.688 1.00 88.75 74 PHE A O 1
ATOM 589 N N . ARG A 1 75 ? -2.951 10.048 3.959 1.00 91.75 75 ARG A N 1
ATOM 590 C CA . ARG A 1 75 ? -4.265 10.639 4.269 1.00 91.75 75 ARG A CA 1
ATOM 591 C C . ARG A 1 75 ? -5.412 9.648 4.056 1.00 91.75 75 ARG A C 1
ATOM 593 O O . ARG A 1 75 ? -6.409 9.719 4.763 1.00 91.75 75 ARG A O 1
ATOM 600 N N . GLY A 1 76 ? -5.252 8.751 3.087 1.00 94.25 76 GLY A N 1
ATOM 601 C CA . GLY A 1 76 ? -6.322 7.935 2.533 1.00 94.25 76 GLY A CA 1
ATOM 602 C C . GLY A 1 76 ? -6.749 8.403 1.139 1.00 94.25 76 GLY A C 1
ATOM 603 O O . GLY A 1 76 ? -6.351 9.469 0.664 1.00 94.25 76 GLY A O 1
ATOM 604 N N . ILE A 1 77 ? -7.543 7.568 0.478 1.00 97.19 77 ILE A N 1
ATOM 605 C CA . ILE A 1 77 ? -8.117 7.770 -0.853 1.00 97.19 77 ILE A CA 1
ATOM 606 C C . ILE A 1 77 ? -9.627 7.800 -0.675 1.00 97.19 77 ILE A C 1
ATOM 608 O O . ILE A 1 77 ? -10.181 6.818 -0.191 1.00 97.19 77 ILE A O 1
ATOM 612 N N . ASP A 1 78 ? -10.288 8.893 -1.059 1.00 96.19 78 ASP A N 1
ATOM 613 C CA . ASP A 1 78 ? -11.743 9.044 -0.902 1.00 96.19 78 ASP A CA 1
ATOM 614 C C . ASP A 1 78 ? -12.523 8.302 -1.994 1.00 96.19 78 ASP A C 1
ATOM 616 O O . ASP A 1 78 ? -13.548 7.674 -1.703 1.00 96.19 78 ASP A O 1
ATOM 620 N N . ASP A 1 79 ? -11.994 8.303 -3.219 1.00 97.88 79 ASP A N 1
ATOM 621 C CA . ASP A 1 79 ? -12.622 7.661 -4.367 1.00 97.88 79 ASP A CA 1
ATOM 622 C C . ASP A 1 79 ? -12.740 6.141 -4.186 1.00 97.88 79 ASP A C 1
ATOM 624 O O . ASP A 1 79 ? -11.787 5.449 -3.821 1.00 97.88 79 ASP A O 1
ATOM 628 N N . PHE A 1 80 ? -13.940 5.614 -4.420 1.00 97.25 80 PHE A N 1
ATOM 629 C CA . PHE A 1 80 ? -14.216 4.196 -4.226 1.00 97.25 80 PHE A CA 1
ATOM 630 C C . PHE A 1 80 ? -13.593 3.343 -5.325 1.00 97.25 80 PHE A C 1
ATOM 632 O O . PHE A 1 80 ? -12.981 2.324 -5.003 1.00 97.25 80 PHE A O 1
ATOM 639 N N . GLN A 1 81 ? -13.704 3.772 -6.585 1.00 97.38 81 GLN A N 1
ATOM 640 C CA . GLN A 1 81 ? -13.223 2.990 -7.720 1.00 97.38 81 GLN A CA 1
ATOM 641 C C . GLN A 1 81 ? -11.703 2.826 -7.672 1.00 97.38 81 GLN A C 1
ATOM 643 O O . GLN A 1 81 ? -11.203 1.711 -7.759 1.00 97.38 81 GLN A O 1
ATOM 648 N N . THR A 1 82 ? -10.980 3.903 -7.369 1.00 98.00 82 THR A N 1
ATOM 649 C CA . THR A 1 82 ? -9.526 3.879 -7.181 1.00 98.00 82 THR A CA 1
ATOM 650 C C . THR A 1 82 ? 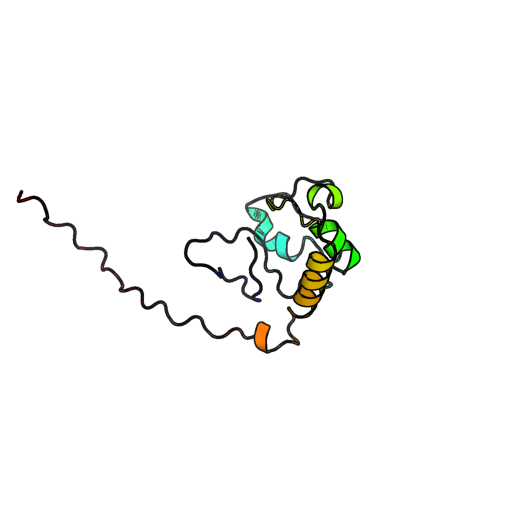-9.114 2.857 -6.122 1.00 98.00 82 THR A C 1
ATOM 652 O O . THR A 1 82 ? -8.155 2.112 -6.314 1.00 98.00 82 THR A O 1
ATOM 655 N N . ARG A 1 83 ? -9.835 2.771 -4.993 1.00 98.00 83 ARG A N 1
ATOM 656 C CA . ARG A 1 83 ? -9.532 1.761 -3.966 1.00 98.00 83 ARG A CA 1
ATOM 657 C C . ARG A 1 83 ? -9.791 0.340 -4.475 1.00 98.00 83 ARG A C 1
ATOM 659 O O . ARG A 1 83 ? -8.979 -0.537 -4.194 1.00 98.00 83 ARG A O 1
ATOM 666 N N . VAL A 1 84 ? -10.872 0.111 -5.225 1.00 97.75 84 VAL A N 1
ATOM 667 C CA . VAL A 1 84 ? -11.166 -1.197 -5.841 1.00 97.75 84 VAL A CA 1
ATOM 668 C C . VAL A 1 84 ? -10.048 -1.609 -6.797 1.00 97.75 84 VAL A C 1
ATOM 670 O O . VAL A 1 84 ? -9.538 -2.725 -6.691 1.00 97.75 84 VAL A O 1
ATOM 673 N N . ASP A 1 85 ? -9.615 -0.697 -7.664 1.00 98.12 85 ASP A N 1
ATOM 674 C CA . ASP A 1 85 ? -8.559 -0.956 -8.644 1.00 98.12 85 ASP A CA 1
ATOM 675 C C . ASP A 1 85 ? -7.231 -1.287 -7.952 1.00 98.12 85 ASP A C 1
ATOM 677 O O . ASP A 1 85 ? -6.546 -2.241 -8.328 1.00 98.12 85 ASP A O 1
ATOM 681 N N . ILE A 1 86 ? -6.900 -0.571 -6.870 1.00 97.31 86 ILE A N 1
ATOM 682 C CA . ILE A 1 86 ? -5.723 -0.881 -6.050 1.00 97.31 86 ILE A CA 1
ATOM 683 C C . ILE A 1 86 ? -5.855 -2.260 -5.401 1.00 97.31 86 ILE A C 1
ATOM 685 O O . ILE A 1 86 ? -4.896 -3.024 -5.437 1.00 97.31 86 ILE A O 1
ATOM 689 N N . VAL A 1 87 ? -7.009 -2.624 -4.828 1.00 97.06 87 VAL A N 1
ATOM 690 C CA . VAL A 1 87 ? -7.201 -3.969 -4.249 1.00 97.06 87 VAL A CA 1
ATOM 691 C C . VAL A 1 87 ? -7.009 -5.051 -5.311 1.00 97.06 87 VAL A C 1
ATOM 693 O O . VAL A 1 87 ? -6.327 -6.041 -5.047 1.00 97.06 87 VAL A O 1
ATOM 696 N N . HIS A 1 88 ? -7.566 -4.869 -6.509 1.00 97.12 88 HIS A N 1
ATOM 697 C CA . HIS A 1 88 ? -7.363 -5.800 -7.619 1.00 97.12 88 HIS A CA 1
ATOM 698 C C . HIS A 1 88 ? -5.890 -5.917 -7.994 1.00 97.12 88 HIS A C 1
ATOM 700 O O . HIS A 1 88 ? -5.385 -7.029 -8.120 1.00 97.12 88 HIS A O 1
ATOM 706 N N . TYR A 1 89 ? -5.179 -4.797 -8.080 1.00 95.94 89 TYR A N 1
ATOM 707 C CA . TYR A 1 89 ? -3.745 -4.811 -8.325 1.00 95.94 89 TYR A CA 1
ATOM 708 C C . TYR A 1 89 ? -2.971 -5.538 -7.214 1.00 95.94 89 TYR A C 1
ATOM 710 O O . TYR A 1 89 ? -2.167 -6.418 -7.512 1.00 95.94 89 TYR A O 1
ATOM 718 N N . LEU A 1 90 ? -3.255 -5.268 -5.935 1.00 96.25 90 LEU A N 1
ATOM 719 C CA . LEU A 1 90 ? -2.600 -5.933 -4.801 1.00 96.25 90 LEU A CA 1
ATOM 720 C C . LEU A 1 90 ? -2.817 -7.452 -4.799 1.00 96.25 90 LEU A C 1
A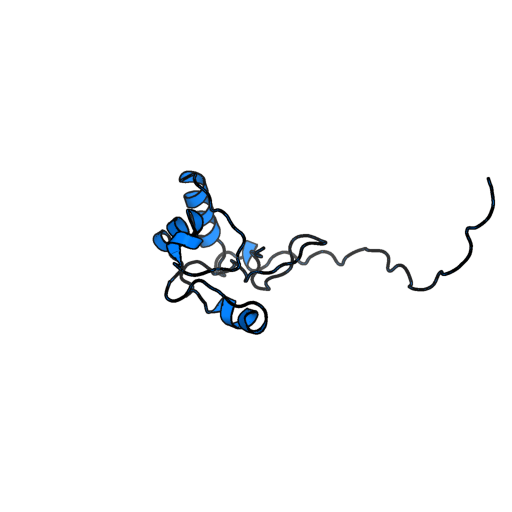TOM 722 O O . LEU A 1 90 ? -1.916 -8.187 -4.401 1.00 96.25 90 LEU A O 1
ATOM 726 N N . LYS A 1 91 ? -3.969 -7.937 -5.282 1.00 95.62 91 LYS A N 1
ATOM 727 C CA . LYS A 1 91 ? -4.222 -9.377 -5.467 1.00 95.62 91 LYS A CA 1
ATOM 728 C C . LYS A 1 91 ? -3.291 -10.016 -6.497 1.00 95.62 91 LYS A C 1
ATOM 730 O O . LYS A 1 91 ? -3.001 -11.200 -6.374 1.00 95.62 91 LYS A O 1
ATOM 735 N N . THR A 1 92 ? -2.817 -9.252 -7.483 1.00 95.38 92 THR A N 1
ATOM 736 C CA . THR A 1 92 ? -1.854 -9.737 -8.488 1.00 95.38 92 THR A CA 1
ATOM 737 C C . THR A 1 92 ? -0.411 -9.772 -7.986 1.00 95.38 92 THR A C 1
ATOM 739 O O . THR A 1 92 ? 0.440 -10.364 -8.646 1.00 95.38 92 THR A O 1
ATOM 742 N N . LEU A 1 93 ? -0.115 -9.156 -6.834 1.00 94.50 93 LEU A N 1
ATOM 743 C CA . LEU A 1 93 ? 1.228 -9.108 -6.255 1.00 94.50 93 LEU A CA 1
ATOM 744 C C . LEU A 1 93 ? 1.506 -10.363 -5.425 1.00 94.50 93 LEU A C 1
ATOM 746 O O . LEU A 1 93 ? 1.575 -10.300 -4.199 1.00 94.50 93 LEU A O 1
ATOM 750 N N . ASN A 1 94 ? 1.646 -11.509 -6.075 1.00 93.81 94 ASN A N 1
ATOM 751 C CA . ASN A 1 94 ? 1.934 -12.781 -5.419 1.00 93.81 94 ASN A CA 1
ATOM 752 C C . ASN A 1 94 ? 2.915 -13.618 -6.254 1.00 93.81 94 ASN A C 1
ATOM 754 O O . ASN A 1 94 ? 3.334 -13.215 -7.339 1.00 93.81 94 ASN A O 1
ATOM 758 N N . TRP A 1 95 ? 3.306 -14.776 -5.723 1.00 92.19 95 TRP A N 1
ATOM 759 C CA . TRP A 1 95 ? 4.259 -15.677 -6.376 1.00 92.19 95 TRP A CA 1
ATOM 760 C C . TRP A 1 95 ? 3.695 -16.380 -7.619 1.00 92.19 95 TRP A C 1
ATOM 762 O O . TRP A 1 95 ? 4.474 -16.811 -8.467 1.00 92.19 95 TRP A O 1
ATOM 772 N N . ASP A 1 96 ? 2.370 -16.461 -7.757 1.00 92.38 96 ASP A N 1
ATOM 773 C CA . ASP A 1 96 ? 1.722 -17.058 -8.930 1.00 92.38 96 ASP A CA 1
ATOM 774 C C . ASP A 1 96 ? 1.884 -16.158 -10.166 1.00 92.38 96 ASP A C 1
ATOM 776 O O . ASP A 1 96 ? 1.984 -16.641 -11.299 1.00 92.38 96 ASP A O 1
ATOM 780 N N . ASN A 1 97 ? 1.982 -14.841 -9.957 1.00 90.94 97 ASN A N 1
ATOM 781 C CA . ASN A 1 97 ? 2.299 -13.878 -11.002 1.00 90.94 97 ASN A CA 1
ATOM 782 C C . ASN A 1 97 ? 3.817 -13.778 -11.236 1.00 90.94 97 ASN A C 1
ATOM 784 O O . ASN A 1 97 ? 4.521 -12.967 -10.628 1.00 90.94 97 ASN A O 1
ATOM 788 N N . LYS A 1 98 ? 4.314 -14.580 -12.183 1.00 87.50 98 LYS A N 1
ATOM 789 C CA . LYS A 1 98 ? 5.743 -14.668 -12.529 1.00 87.50 98 LYS A CA 1
ATOM 790 C C . LYS A 1 98 ? 6.365 -13.335 -12.951 1.00 87.50 98 LYS A C 1
ATOM 792 O O . LYS A 1 98 ? 7.538 -13.114 -12.665 1.00 87.50 98 LYS A O 1
ATOM 797 N N . GLU A 1 99 ? 5.601 -12.456 -13.598 1.00 84.75 99 GLU A N 1
ATOM 798 C CA . GLU A 1 99 ? 6.094 -11.152 -14.065 1.00 84.75 99 GLU A CA 1
ATOM 799 C C . GLU A 1 99 ? 6.465 -10.235 -12.894 1.00 84.75 99 GLU A C 1
ATOM 801 O O . GLU A 1 99 ? 7.453 -9.505 -12.942 1.00 84.75 99 GLU A O 1
ATOM 806 N N . VAL A 1 100 ? 5.690 -10.305 -11.811 1.00 83.81 100 VAL A N 1
ATOM 807 C CA . VAL A 1 100 ? 5.900 -9.494 -10.607 1.00 83.81 100 VAL A CA 1
ATOM 808 C C . VAL A 1 100 ? 6.862 -10.181 -9.636 1.00 83.81 100 VAL A C 1
ATOM 810 O O . VAL A 1 100 ? 7.650 -9.506 -8.970 1.00 83.81 100 VAL A O 1
ATOM 813 N N . ALA A 1 101 ? 6.817 -11.515 -9.559 1.00 83.62 101 ALA A N 1
ATOM 814 C CA . ALA A 1 101 ? 7.681 -12.322 -8.699 1.00 83.62 101 ALA A CA 1
ATOM 815 C C . ALA A 1 101 ? 9.154 -12.298 -9.138 1.00 83.62 101 ALA A C 1
ATOM 817 O O . ALA A 1 101 ? 10.050 -12.337 -8.292 1.00 83.62 101 ALA A O 1
ATOM 818 N N . HIS A 1 102 ? 9.407 -12.192 -10.445 1.00 79.12 102 HIS A N 1
ATOM 819 C CA . HIS A 1 102 ? 10.746 -12.129 -11.028 1.00 79.12 102 HIS A CA 1
ATOM 820 C C . HIS A 1 102 ? 10.938 -10.809 -11.778 1.00 79.12 102 HIS A C 1
ATOM 822 O O . HIS A 1 102 ? 11.018 -10.802 -13.009 1.00 79.12 102 HIS A O 1
ATOM 828 N N . PRO A 1 103 ? 11.004 -9.671 -11.059 1.00 71.31 103 PRO A N 1
ATOM 829 C CA . PRO A 1 103 ? 11.246 -8.399 -11.713 1.00 71.31 103 PRO A CA 1
ATOM 830 C C . PRO A 1 103 ? 12.608 -8.455 -12.418 1.00 71.31 103 PRO A C 1
ATOM 832 O O . PRO A 1 103 ? 13.557 -8.997 -11.836 1.00 71.31 103 PRO A O 1
ATOM 835 N N . PRO A 1 104 ? 12.738 -7.880 -13.628 1.00 69.62 104 PRO A N 1
ATOM 836 C CA . PRO A 1 104 ? 14.014 -7.845 -14.326 1.00 69.62 104 PRO A CA 1
ATOM 837 C C . PRO A 1 104 ? 15.086 -7.232 -13.423 1.00 69.62 104 PRO A C 1
ATOM 839 O O . PRO A 1 104 ? 14.811 -6.332 -12.615 1.00 69.62 104 PRO A O 1
ATOM 842 N N . GLU A 1 105 ? 16.311 -7.745 -13.533 1.00 68.69 105 GLU A N 1
ATOM 843 C CA . GLU A 1 105 ? 17.437 -7.175 -12.807 1.00 68.69 105 GLU A CA 1
ATOM 844 C C . GLU A 1 105 ? 17.556 -5.695 -13.166 1.00 68.69 105 GLU A C 1
ATOM 846 O O . GLU A 1 105 ? 17.496 -5.303 -14.336 1.00 68.69 105 GLU A O 1
ATOM 851 N N . ARG A 1 106 ? 17.682 -4.848 -12.140 1.00 64.25 106 ARG A N 1
ATOM 852 C CA . ARG A 1 106 ? 17.967 -3.437 -12.373 1.00 64.25 106 ARG A CA 1
ATOM 853 C C . ARG A 1 106 ? 19.309 -3.399 -13.115 1.00 64.25 106 ARG A C 1
ATOM 855 O O . ARG A 1 106 ? 20.259 -3.987 -12.596 1.00 64.25 106 ARG A O 1
ATOM 862 N N . PRO A 1 107 ? 19.416 -2.742 -14.285 1.00 62.81 107 PRO A N 1
ATOM 863 C CA . PRO A 1 107 ? 20.695 -2.651 -14.972 1.00 62.81 107 PRO A CA 1
ATOM 864 C C . PRO A 1 107 ? 21.719 -2.076 -13.995 1.00 62.81 107 PRO A C 1
ATOM 866 O O . PRO A 1 107 ? 21.401 -1.127 -13.268 1.00 62.81 107 PRO A O 1
ATOM 869 N N . ALA A 1 108 ? 22.909 -2.684 -13.938 1.00 61.69 108 ALA A N 1
ATOM 870 C CA . ALA A 1 108 ? 23.997 -2.204 -13.097 1.00 61.69 108 ALA A CA 1
ATOM 871 C C . ALA A 1 108 ? 24.119 -0.691 -13.299 1.00 61.69 108 ALA A C 1
ATOM 873 O O . ALA A 1 108 ? 24.188 -0.220 -14.436 1.00 61.69 108 ALA A O 1
ATOM 874 N N . SER A 1 109 ? 24.033 0.079 -12.213 1.00 57.38 109 SER A N 1
ATOM 875 C CA . SER A 1 109 ? 24.024 1.532 -12.300 1.00 57.38 109 SER A CA 1
ATOM 876 C C . SER A 1 109 ? 25.293 1.985 -13.010 1.00 57.38 109 SER A C 1
ATOM 878 O O . SER A 1 109 ? 26.373 1.930 -12.428 1.00 57.38 109 SER A O 1
ATOM 880 N N . VAL A 1 110 ? 25.166 2.468 -14.245 1.00 49.62 110 VAL A N 1
ATOM 881 C CA . VAL A 1 110 ? 26.255 3.098 -15.005 1.00 49.62 110 VAL A CA 1
ATOM 882 C C . VAL A 1 110 ? 26.495 4.519 -14.491 1.00 49.62 110 VAL A C 1
ATOM 884 O O . VAL A 1 110 ? 26.735 5.446 -15.260 1.00 49.62 110 VAL A O 1
ATOM 887 N N . LEU A 1 111 ? 26.385 4.729 -13.174 1.00 49.72 111 LEU A N 1
ATOM 888 C CA . LEU A 1 111 ? 26.966 5.927 -12.603 1.00 49.72 111 LEU A CA 1
ATOM 889 C C . LEU A 1 111 ? 28.468 5.793 -12.851 1.00 49.72 111 LEU A C 1
ATOM 891 O O . LEU A 1 111 ? 29.037 4.763 -12.469 1.00 49.72 111 LEU A O 1
ATOM 895 N N . PRO A 1 112 ? 29.125 6.771 -13.497 1.00 46.88 112 PRO A N 1
ATOM 896 C CA . PRO A 1 112 ? 30.569 6.799 -13.444 1.00 46.88 112 PRO A CA 1
ATOM 897 C C . PRO A 1 112 ? 30.927 6.789 -11.960 1.00 46.88 112 PRO A C 1
ATOM 899 O O . PRO A 1 112 ? 30.423 7.602 -11.180 1.00 46.88 112 PRO A O 1
ATOM 902 N N . VAL A 1 113 ? 31.749 5.822 -11.558 1.00 48.28 113 VAL A N 1
ATOM 903 C CA . VAL A 1 113 ? 32.468 5.899 -10.294 1.00 48.28 113 VAL A CA 1
ATOM 904 C C . VAL A 1 113 ? 33.275 7.183 -10.410 1.00 48.28 113 VAL A C 1
ATOM 906 O O . VAL A 1 113 ? 34.312 7.193 -11.064 1.00 48.28 113 VAL A O 1
ATOM 909 N N . PHE A 1 114 ? 32.766 8.294 -9.879 1.00 46.75 114 PHE A N 1
ATOM 910 C CA . PHE A 1 114 ? 33.599 9.465 -9.680 1.00 46.75 114 PHE A CA 1
ATOM 911 C C . PHE A 1 114 ? 34.639 9.012 -8.660 1.00 46.75 114 PHE A C 1
ATOM 913 O O . PHE A 1 114 ? 34.260 8.693 -7.527 1.00 46.75 114 PHE A O 1
ATOM 920 N N . PRO A 1 115 ? 35.922 8.878 -9.040 1.00 43.00 115 PRO A N 1
ATOM 921 C CA . PRO A 1 115 ? 36.930 8.543 -8.061 1.00 43.00 115 PRO A CA 1
ATOM 922 C C . PRO A 1 115 ? 36.898 9.655 -7.014 1.00 43.00 115 PRO A C 1
ATOM 924 O O . PRO A 1 115 ? 37.027 10.836 -7.344 1.00 43.00 115 PRO A O 1
ATOM 927 N N . PHE A 1 116 ? 36.677 9.280 -5.756 1.00 46.50 116 PHE A N 1
ATOM 928 C CA . PHE A 1 116 ? 36.859 10.141 -4.593 1.00 46.50 116 PHE A CA 1
ATOM 929 C C . PHE A 1 116 ? 38.349 10.508 -4.487 1.00 46.50 116 PHE A C 1
ATOM 931 O O . PHE A 1 116 ? 39.066 9.940 -3.675 1.00 46.50 116 PHE A O 1
ATOM 938 N N . ASN A 1 117 ? 38.840 11.362 -5.391 1.00 47.06 117 ASN A N 1
ATOM 939 C CA . ASN A 1 117 ? 40.094 12.109 -5.305 1.00 47.06 117 ASN A CA 1
ATOM 940 C C . ASN A 1 117 ? 40.301 12.962 -6.566 1.00 47.06 117 ASN A C 1
ATOM 942 O O . ASN A 1 117 ? 41.115 12.635 -7.422 1.00 47.06 117 ASN A O 1
ATOM 946 N N . VAL A 1 118 ? 39.607 14.100 -6.648 1.00 45.59 118 VAL A N 1
ATOM 947 C CA . VAL A 1 118 ? 40.183 15.319 -7.241 1.00 45.59 118 VAL A CA 1
ATOM 948 C C . VAL A 1 118 ? 39.734 16.504 -6.382 1.00 45.59 118 VAL A C 1
ATOM 950 O O . VAL A 1 118 ? 38.816 17.246 -6.715 1.00 45.59 118 VAL A O 1
ATOM 953 N N . ILE A 1 119 ? 40.373 16.655 -5.222 1.00 46.97 119 ILE A N 1
ATOM 954 C CA . ILE A 1 119 ? 40.537 17.972 -4.606 1.00 46.97 119 ILE A CA 1
ATOM 955 C C . ILE A 1 119 ? 41.623 18.660 -5.430 1.00 46.97 119 ILE A C 1
ATOM 957 O O . ILE A 1 119 ? 42.761 18.195 -5.439 1.00 46.97 119 ILE A O 1
ATOM 961 N N . GLY A 1 120 ? 41.296 19.751 -6.120 1.00 45.31 120 GLY A N 1
ATOM 962 C CA . GLY A 1 120 ? 42.330 20.587 -6.717 1.00 45.31 120 GLY A CA 1
ATOM 963 C C . GLY A 1 120 ? 41.867 21.476 -7.860 1.00 45.31 120 GLY A C 1
ATOM 964 O O . GLY A 1 120 ? 41.696 21.016 -8.979 1.00 45.31 120 GLY A O 1
ATOM 965 N N . HIS A 1 121 ? 41.847 22.777 -7.570 1.00 46.38 121 HIS A N 1
ATOM 966 C CA . HIS A 1 121 ? 42.147 23.849 -8.519 1.00 46.38 121 HIS A CA 1
ATOM 967 C C . HIS A 1 121 ? 41.057 24.246 -9.528 1.00 46.38 121 HIS A C 1
ATOM 969 O O . HIS A 1 121 ? 41.159 23.965 -10.713 1.00 46.38 121 HIS A O 1
ATOM 975 N N . TRP A 1 122 ? 40.087 25.050 -9.081 1.00 38.06 122 TRP A N 1
ATOM 976 C CA . TRP A 1 122 ? 39.503 26.099 -9.930 1.00 38.06 122 TRP A CA 1
ATOM 977 C C . TRP A 1 122 ? 39.236 27.356 -9.091 1.00 38.06 122 TRP A C 1
ATOM 979 O O . TRP A 1 122 ? 38.126 27.644 -8.656 1.00 38.06 122 TRP A O 1
ATOM 989 N N . TRP A 1 123 ? 40.315 28.091 -8.824 1.00 41.47 123 TRP A N 1
ATOM 990 C CA . TRP A 1 123 ? 40.276 29.515 -8.500 1.00 41.47 123 TRP A CA 1
ATOM 991 C C . TRP A 1 123 ? 41.212 30.191 -9.496 1.00 41.47 123 TRP A C 1
ATOM 993 O O . TRP A 1 123 ? 42.423 30.090 -9.335 1.00 41.47 123 TRP A O 1
ATOM 1003 N N . SER A 1 124 ? 40.667 30.776 -10.568 1.00 39.09 124 SER A N 1
ATOM 1004 C CA . SER A 1 124 ? 41.257 31.892 -11.329 1.00 39.09 124 SER A CA 1
ATOM 1005 C C . SER A 1 124 ? 40.434 32.181 -12.593 1.00 39.09 124 SER A C 1
ATOM 1007 O O . SER A 1 124 ? 40.257 31.297 -13.429 1.00 39.09 124 SER A O 1
ATOM 1009 N N . LYS A 1 125 ? 40.067 33.462 -12.743 1.00 40.97 125 LYS A N 1
ATOM 1010 C CA . LYS A 1 125 ? 39.585 34.190 -13.936 1.00 40.97 125 LYS A CA 1
ATOM 1011 C C . LYS A 1 125 ? 38.068 34.293 -14.147 1.00 40.97 125 LYS A C 1
ATOM 1013 O O . LYS A 1 125 ? 37.483 33.547 -14.926 1.00 40.97 125 LYS A O 1
ATOM 1018 N N . SER A 1 126 ? 37.482 35.351 -13.584 1.00 41.53 126 SER A N 1
ATOM 1019 C CA . SER A 1 126 ? 37.121 36.528 -14.390 1.00 41.53 126 SER A CA 1
ATOM 1020 C C . SER A 1 126 ? 37.275 37.806 -13.578 1.00 41.53 126 SER A C 1
ATOM 1022 O O . SER A 1 126 ? 37.272 37.703 -12.332 1.00 41.53 126 SER A O 1
#

Radius of gyration: 20.01 Å; Cα contacts (8 Å, |Δi|>4): 145; chains: 1; bounding box: 56×54×32 Å

Sequence (126 aa):
CHSIHPDNRIT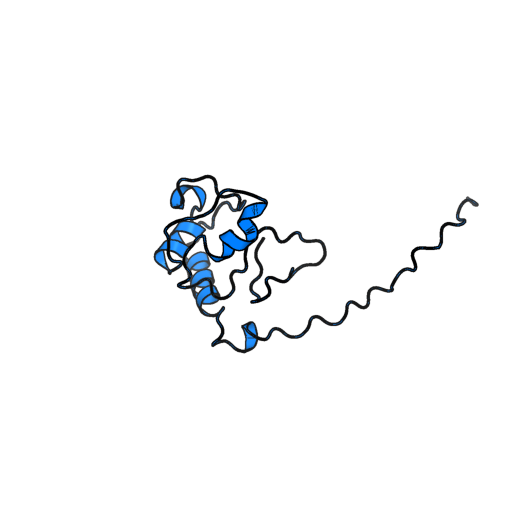QTGAFQLGPTLFNIYGRASGEAEIQQKQVMGGRAEGLVWFEGPLMNYMKNPRQMTQQNVQMNFRGIDDFQTRVDIVHYLKTLNWDNKEVAHPPERPASVLPVFPFNVIGHWWSKS

Mean predicted aligned error: 10.88 Å

Secondary structure (DSSP, 8-state):
----STT----STT----SPP-TT-TTPBTTHHHHHHHHHH-----S-B-SHHHHHHHHH-HHHHHSS--S--------HHHHHHHHHHHHH-STT-HHHHSPPPPPP-------S----------

Organism: NCBI:txid327968